Protein AF-A0A511DXD8-F1 (afdb_monomer)

Foldseek 3Di:
DDPVVVVVVVVVVVVVVVVVVVVVVVVVVVVVVVVVVVVVVVVVVVVVVVVCCVPVVCPPPDPVRVVVVCVVCVVVCVVVPPDPVDDDCVVVVVVVVVVPPPDPPDDD

Secondary structure (DSSP, 8-state):
--HHHHHHHHHHHHHHHHHHHHHHHHHHHHHHHHHHHHHHHHHHHHHHHHHHHHHH-GGG--HHHHHHHHHHHHHHHHHT---GGG--THHHHHHHHTTSSSSSSS--

pLDDT: mean 79.44, std 18.57, range [39.25, 95.69]

Sequence (108 aa):
MSKQYEKLIEQQARLKQKIEREDFKLRQSKYYENRQARKARSRRLIQKGALLEKYFQANNLSVEQTEELLKTFADYVNSHKPNKKLLPPVYQSLKADEITIDQSKSGF

Organism: Lentilactobacillus kefiri (NCBI:txid33962)

Solvent-accessible surface area (backbone atoms only — not comparable to full-atom values): 6562 Å² total; per-residue (Å²): 133,58,77,67,56,55,53,52,51,53,50,50,54,53,50,52,54,50,52,54,54,50,52,51,54,50,53,51,50,53,51,51,51,54,51,50,53,51,51,53,50,50,53,51,49,51,55,52,49,55,49,42,32,70,76,67,64,39,80,82,52,50,73,67,56,48,50,52,54,50,57,76,43,39,66,60,50,64,74,63,52,82,56,87,90,71,69,64,73,80,65,61,60,66,62,59,65,74,71,74,76,83,82,86,86,86,84,132

Mean predicted aligned error: 14.05 Å

Structure (mmCIF, N/CA/C/O backbone):
data_AF-A0A511DXD8-F1
#
_entry.id   AF-A0A511DXD8-F1
#
loop_
_atom_site.group_PDB
_atom_site.id
_atom_site.type_symbol
_atom_site.label_atom_id
_atom_site.label_alt_id
_atom_site.label_comp_id
_atom_site.label_asym_id
_atom_site.label_entity_id
_atom_site.label_seq_id
_atom_site.pdbx_PDB_ins_code
_atom_site.Cartn_x
_atom_site.Cartn_y
_atom_site.Cartn_z
_atom_site.occupancy
_atom_site.B_iso_or_equiv
_atom_site.auth_seq_id
_atom_site.auth_comp_id
_atom_site.auth_asym_id
_atom_site.auth_atom_id
_atom_site.pdbx_PDB_model_num
ATOM 1 N N . MET A 1 1 ? -25.210 5.444 51.518 1.00 57.84 1 MET A N 1
ATOM 2 C CA . MET A 1 1 ? -25.547 5.592 50.082 1.00 57.84 1 MET A CA 1
ATOM 3 C C . MET A 1 1 ? -26.699 4.647 49.761 1.00 57.84 1 MET A C 1
ATOM 5 O O . MET A 1 1 ? -26.809 3.630 50.433 1.00 57.84 1 MET A O 1
ATOM 9 N N . SER A 1 2 ? -27.619 4.985 48.847 1.00 79.75 2 SER A N 1
ATOM 10 C CA . SER A 1 2 ? -28.776 4.109 48.576 1.00 79.75 2 SER A CA 1
ATOM 11 C C . SER A 1 2 ? -28.343 2.863 47.786 1.00 79.75 2 SER A C 1
ATOM 13 O O . SER A 1 2 ? -27.517 2.961 46.879 1.00 79.75 2 SER A O 1
ATOM 15 N N . LYS A 1 3 ? -28.939 1.697 48.076 1.00 86.50 3 LYS A N 1
ATOM 16 C CA . LYS A 1 3 ? -28.682 0.425 47.360 1.00 86.50 3 LYS A CA 1
ATOM 17 C C . LYS A 1 3 ? -28.843 0.527 45.835 1.00 86.50 3 LYS A C 1
ATOM 19 O O . LYS A 1 3 ? -28.287 -0.280 45.097 1.00 86.50 3 LYS A O 1
ATOM 24 N N . GLN A 1 4 ? -29.644 1.476 45.351 1.00 85.31 4 GLN A N 1
ATOM 25 C CA . GLN A 1 4 ? -29.831 1.711 43.918 1.00 85.31 4 GLN A CA 1
ATOM 26 C C . GLN A 1 4 ? -28.619 2.413 43.297 1.00 85.31 4 GLN A C 1
ATOM 28 O O . GLN A 1 4 ? -28.226 2.082 42.181 1.00 85.31 4 GLN A O 1
ATOM 33 N N . TYR A 1 5 ? -27.998 3.333 44.036 1.00 86.25 5 TYR A N 1
ATOM 34 C CA . TYR A 1 5 ? -26.819 4.068 43.590 1.00 86.25 5 TYR A CA 1
ATOM 35 C C . TYR A 1 5 ? -25.587 3.160 43.472 1.00 86.25 5 TYR A C 1
ATOM 37 O O . TYR A 1 5 ? -24.860 3.226 42.486 1.00 86.25 5 TYR A O 1
ATOM 45 N N . GLU A 1 6 ? -25.398 2.241 44.422 1.00 88.44 6 GLU A N 1
ATOM 46 C CA . GLU A 1 6 ? -24.318 1.242 44.369 1.00 88.44 6 GLU A CA 1
ATOM 47 C C . GLU A 1 6 ? -24.443 0.329 43.138 1.00 88.44 6 GLU A C 1
ATOM 49 O O . GLU A 1 6 ? -23.471 0.133 42.408 1.00 88.44 6 GLU A O 1
ATOM 54 N N . LYS A 1 7 ? -25.661 -0.138 42.824 1.00 91.88 7 LYS A N 1
ATOM 55 C CA . LYS A 1 7 ? -25.922 -0.927 41.606 1.00 91.88 7 LYS A CA 1
ATOM 56 C C . LYS A 1 7 ? -25.598 -0.161 40.321 1.00 91.88 7 LYS A C 1
ATOM 58 O O . LYS A 1 7 ? -25.080 -0.755 39.377 1.00 91.88 7 LYS A O 1
ATOM 63 N N . LEU A 1 8 ? -25.899 1.136 40.275 1.00 91.12 8 LEU A N 1
ATOM 64 C CA . LEU A 1 8 ? -25.586 2.001 39.132 1.00 91.12 8 LEU A CA 1
ATOM 65 C C . LEU A 1 8 ? -24.073 2.158 38.931 1.00 91.12 8 LEU A C 1
ATOM 67 O O . LEU A 1 8 ? -23.598 2.0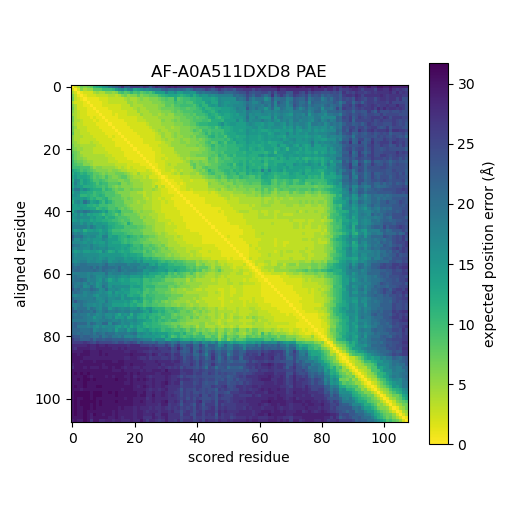63 37.798 1.00 91.12 8 LEU A O 1
ATOM 71 N N . ILE A 1 9 ? -23.311 2.325 40.016 1.00 91.25 9 ILE A N 1
ATOM 72 C CA . ILE A 1 9 ? -21.843 2.402 39.961 1.00 91.25 9 ILE A CA 1
ATOM 73 C C . ILE A 1 9 ? -21.249 1.085 39.452 1.00 91.25 9 ILE A C 1
ATOM 75 O O . ILE A 1 9 ? -20.398 1.092 38.560 1.00 91.25 9 ILE A O 1
ATOM 79 N N . GLU A 1 10 ? -21.719 -0.055 39.962 1.00 91.25 10 GLU A N 1
ATOM 80 C CA . GLU A 1 10 ? -21.257 -1.365 39.493 1.00 91.25 10 GLU A CA 1
ATOM 81 C C . GLU A 1 10 ? -21.571 -1.595 38.010 1.00 91.25 10 GLU A C 1
ATOM 83 O O . GLU A 1 10 ? -20.742 -2.135 37.271 1.00 91.25 10 GLU A O 1
ATOM 88 N N . GLN A 1 11 ? -22.750 -1.172 37.548 1.00 92.50 11 GLN A N 1
ATOM 89 C CA . GLN A 1 11 ? -23.115 -1.253 36.135 1.00 92.50 11 GLN A CA 1
ATOM 90 C C . GLN A 1 11 ? -22.215 -0.370 35.266 1.00 92.50 11 GLN A C 1
ATOM 92 O O . GLN A 1 11 ? -21.715 -0.852 34.247 1.00 92.50 11 GLN A O 1
ATOM 97 N N . GLN A 1 12 ? -21.938 0.872 35.679 1.00 91.19 12 GLN A N 1
ATOM 98 C CA . GLN A 1 12 ? -20.983 1.740 34.982 1.00 91.19 12 GLN A CA 1
ATOM 99 C C . GLN A 1 12 ? -19.589 1.109 34.903 1.00 91.19 12 GLN A C 1
ATOM 101 O O . GLN A 1 12 ? -18.991 1.087 33.826 1.00 91.19 12 GLN A O 1
ATOM 106 N N . ALA A 1 13 ? -19.085 0.546 36.004 1.00 92.81 13 A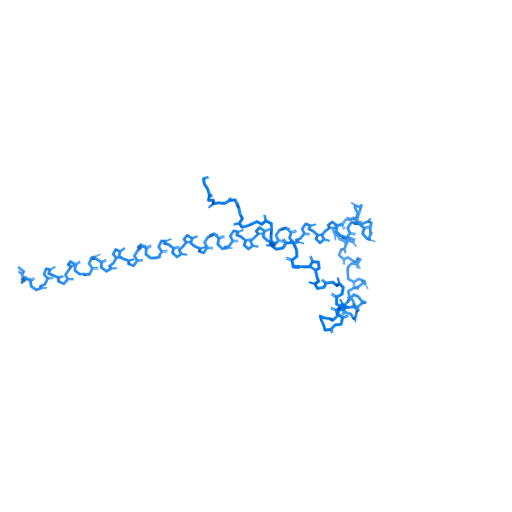LA A N 1
ATOM 107 C CA . ALA A 1 13 ? -17.772 -0.095 36.035 1.00 92.81 13 ALA A CA 1
ATOM 108 C C . ALA A 1 13 ? -17.697 -1.298 35.078 1.00 92.81 13 ALA A C 1
ATOM 110 O O . ALA A 1 13 ? -16.731 -1.443 34.324 1.00 92.81 13 ALA A O 1
ATOM 111 N N . ARG A 1 14 ? -18.744 -2.132 35.044 1.00 93.50 14 ARG A N 1
ATOM 112 C CA . ARG A 1 14 ? -18.836 -3.274 34.118 1.00 93.50 14 ARG A CA 1
ATOM 113 C C . ARG A 1 14 ? -18.901 -2.831 32.659 1.00 93.50 14 ARG A C 1
ATOM 115 O O . ARG A 1 14 ? -18.265 -3.455 31.811 1.00 93.50 14 ARG A O 1
ATOM 122 N N . LEU A 1 15 ? -19.661 -1.779 32.358 1.00 93.94 15 LEU A N 1
ATOM 123 C CA . LEU A 1 15 ? -19.757 -1.235 31.002 1.00 93.94 15 LEU A CA 1
ATOM 124 C C . LEU A 1 15 ? -18.418 -0.652 30.546 1.00 93.94 15 LEU A C 1
ATOM 126 O O . LEU A 1 15 ? -17.965 -0.971 29.449 1.00 93.94 15 LEU A O 1
ATOM 130 N N . LYS A 1 16 ? -17.734 0.103 31.411 1.00 94.19 16 LYS A N 1
ATOM 131 C CA . LYS A 1 16 ? -16.409 0.659 31.118 1.00 94.19 16 LYS A CA 1
ATOM 132 C C . LYS A 1 16 ? -15.379 -0.437 30.821 1.00 94.19 16 LYS A C 1
ATOM 134 O O . LYS A 1 16 ? -14.683 -0.358 29.815 1.00 94.19 16 LYS A O 1
ATOM 139 N N . GLN A 1 17 ? -15.359 -1.510 31.618 1.00 93.38 17 GLN A N 1
ATOM 140 C CA . GLN A 1 17 ? -14.488 -2.662 31.351 1.00 93.38 17 GLN A CA 1
ATOM 141 C C . GLN A 1 17 ? -14.805 -3.364 30.024 1.00 93.38 17 GLN A C 1
ATOM 143 O O . GLN A 1 17 ? -13.894 -3.863 29.363 1.00 93.38 17 GLN A O 1
ATOM 148 N N . LYS A 1 18 ? -16.081 -3.446 29.622 1.00 94.12 18 LYS A N 1
ATOM 149 C CA . LYS A 1 18 ? -16.450 -4.023 28.319 1.00 94.12 18 LYS A CA 1
ATOM 150 C C . LYS A 1 18 ? -15.941 -3.164 27.164 1.00 94.12 18 LYS A C 1
ATOM 152 O O . LYS A 1 18 ? -15.338 -3.719 26.251 1.00 94.12 18 LYS A O 1
ATOM 157 N N . ILE A 1 19 ? -16.114 -1.845 27.251 1.00 92.94 19 ILE A N 1
ATOM 158 C CA . ILE A 1 19 ? -15.624 -0.895 26.244 1.00 92.94 19 ILE A CA 1
ATOM 159 C C . ILE A 1 19 ? -14.102 -1.009 26.100 1.00 92.94 19 ILE A C 1
ATOM 161 O O . ILE A 1 19 ? -13.611 -1.202 24.995 1.00 92.94 19 ILE A O 1
ATOM 165 N N . GLU A 1 20 ? -13.352 -1.007 27.207 1.00 93.38 20 GLU A N 1
ATOM 166 C CA . GLU A 1 20 ? -11.887 -1.139 27.168 1.00 93.38 20 GLU A CA 1
ATOM 167 C C . GLU A 1 20 ? -11.427 -2.458 26.519 1.00 93.38 20 GLU A C 1
ATOM 169 O O . GLU A 1 20 ? -10.463 -2.478 25.748 1.00 93.38 20 GLU A O 1
ATOM 174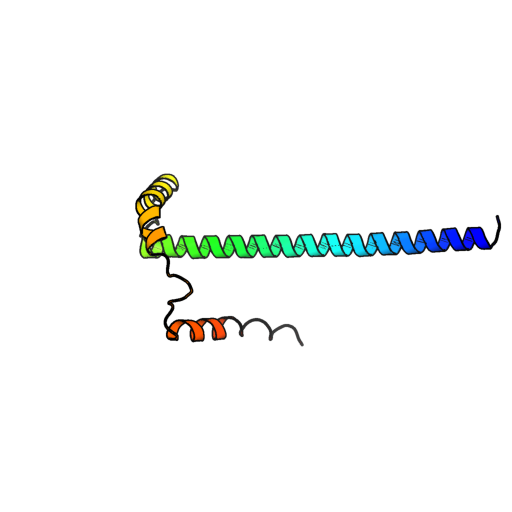 N N . ARG A 1 21 ? -12.131 -3.569 26.779 1.00 91.06 21 ARG A N 1
ATOM 175 C CA . ARG A 1 21 ? -11.838 -4.869 26.149 1.00 91.06 21 ARG A CA 1
ATOM 176 C C . ARG A 1 21 ? -12.114 -4.859 24.648 1.00 91.06 21 ARG A C 1
ATOM 178 O O . ARG A 1 21 ? -11.336 -5.442 23.890 1.00 91.06 21 ARG A O 1
ATOM 185 N N . GLU A 1 22 ? -13.215 -4.253 24.218 1.00 90.44 22 GLU A N 1
ATOM 186 C CA . GLU A 1 22 ? -13.556 -4.147 22.797 1.00 90.44 22 GLU A CA 1
ATOM 187 C C . GLU A 1 22 ? -12.603 -3.208 22.058 1.00 90.44 22 GLU A C 1
ATOM 189 O O . GLU A 1 22 ? -12.080 -3.587 21.009 1.00 90.44 22 GLU A O 1
ATOM 194 N N . ASP A 1 23 ? -12.262 -2.062 22.645 1.00 90.12 23 ASP A N 1
ATOM 195 C CA . ASP A 1 23 ? -11.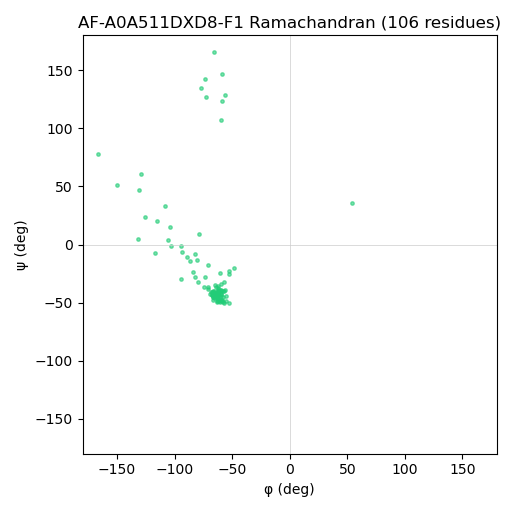270 -1.134 22.100 1.00 90.12 23 ASP A CA 1
ATOM 196 C C . ASP A 1 23 ? -9.896 -1.789 21.953 1.00 90.12 23 ASP A C 1
ATOM 198 O O . ASP A 1 23 ? -9.206 -1.592 20.948 1.00 90.12 23 ASP A O 1
ATOM 202 N N . PHE A 1 24 ? -9.488 -2.606 22.923 1.00 88.75 24 PHE A N 1
ATOM 203 C CA . PHE A 1 24 ? -8.236 -3.349 22.837 1.00 88.75 24 PHE A CA 1
ATOM 204 C C . PHE A 1 24 ? -8.241 -4.347 21.669 1.00 88.75 24 PHE A C 1
ATOM 206 O O . PHE A 1 24 ? -7.297 -4.372 20.872 1.00 88.75 24 PHE A O 1
ATOM 213 N N . LYS A 1 25 ? -9.323 -5.119 21.502 1.00 87.81 25 LYS A N 1
ATOM 214 C CA . LYS A 1 25 ? -9.496 -6.031 20.355 1.00 87.81 25 LYS A CA 1
ATOM 215 C C . LYS A 1 25 ? -9.529 -5.275 19.024 1.00 87.81 25 LYS A C 1
ATOM 217 O O . LYS A 1 25 ? -8.941 -5.724 18.037 1.00 87.81 25 LYS A O 1
ATOM 222 N N . LEU A 1 26 ? -10.167 -4.108 18.991 1.00 85.69 26 LEU A N 1
ATOM 223 C CA . LE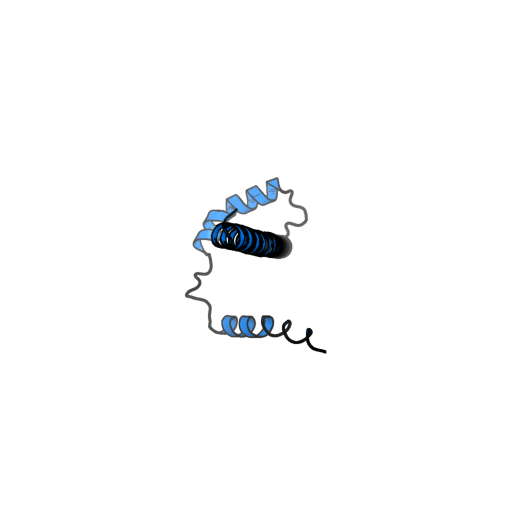U A 1 26 ? -10.231 -3.256 17.806 1.00 85.69 26 LEU A CA 1
ATOM 224 C C . LEU A 1 26 ? -8.851 -2.690 17.434 1.00 85.69 26 LEU A C 1
ATOM 226 O O . LEU A 1 26 ? -8.479 -2.642 16.262 1.00 85.69 26 LEU A O 1
ATOM 230 N N . ARG A 1 27 ? -8.045 -2.292 18.423 1.00 85.62 27 ARG A N 1
ATOM 231 C CA . ARG A 1 27 ? -6.660 -1.849 18.194 1.00 85.62 27 ARG A CA 1
ATOM 232 C C . ARG A 1 27 ? -5.788 -2.984 17.667 1.00 85.62 27 ARG A C 1
ATOM 234 O O . ARG A 1 27 ? -5.016 -2.770 16.732 1.00 85.62 27 ARG A O 1
ATOM 241 N N . GLN A 1 28 ? -5.929 -4.185 18.227 1.00 82.69 28 GLN A N 1
ATOM 242 C CA . GLN A 1 28 ? -5.204 -5.361 17.747 1.00 82.69 28 GLN A CA 1
ATOM 243 C C . GLN A 1 28 ? -5.587 -5.725 16.309 1.00 82.69 28 GLN A C 1
ATOM 245 O O . GLN A 1 28 ? -4.699 -5.882 15.474 1.00 82.69 28 GLN A O 1
ATOM 250 N N . SER A 1 29 ? -6.881 -5.806 15.991 1.00 81.56 29 SER A N 1
ATOM 251 C CA . SER A 1 29 ? -7.343 -6.121 14.627 1.00 81.56 29 SER A CA 1
ATOM 252 C C . SER A 1 29 ? -6.815 -5.119 13.601 1.00 81.56 29 SER A C 1
ATOM 254 O O . SER A 1 29 ? -6.149 -5.529 12.649 1.00 81.56 29 SER A O 1
ATOM 256 N N . LYS A 1 30 ? -6.955 -3.810 13.854 1.00 85.31 30 LYS A N 1
ATOM 257 C CA . LYS A 1 30 ? -6.383 -2.762 12.987 1.00 85.31 30 LYS A CA 1
ATOM 258 C C . LYS A 1 30 ? -4.873 -2.907 12.807 1.00 85.31 30 LYS A C 1
ATOM 260 O O . LYS A 1 30 ? -4.349 -2.666 11.720 1.00 85.31 30 LYS A O 1
ATOM 265 N N . TYR A 1 31 ? -4.139 -3.279 13.854 1.00 84.62 31 TYR A N 1
ATOM 266 C CA . TYR A 1 31 ? -2.697 -3.507 13.749 1.00 84.62 31 TYR A CA 1
ATOM 267 C C . TYR A 1 31 ? -2.371 -4.670 12.799 1.00 84.62 31 TYR A C 1
ATOM 269 O O . TYR A 1 31 ? -1.504 -4.528 11.926 1.00 84.62 31 TYR A O 1
ATOM 277 N N . TYR A 1 32 ? -3.079 -5.796 12.928 1.00 81.12 32 TYR A N 1
ATOM 278 C CA . TYR A 1 32 ? -2.879 -6.969 12.076 1.00 81.12 32 TYR A CA 1
ATOM 279 C C . TYR A 1 32 ? -3.298 -6.719 10.626 1.00 81.12 32 TYR A C 1
ATOM 281 O O . TYR A 1 32 ? -2.528 -7.046 9.721 1.00 81.12 32 TYR A O 1
ATOM 289 N N . GLU A 1 33 ? -4.438 -6.071 10.395 1.00 85.56 33 GLU A N 1
ATOM 290 C CA . GLU A 1 33 ? -4.896 -5.683 9.055 1.00 85.56 33 GLU A CA 1
ATOM 291 C C . GLU A 1 33 ? -3.876 -4.779 8.359 1.00 85.56 33 GLU A C 1
ATOM 293 O O . GLU A 1 33 ? -3.446 -5.048 7.236 1.00 85.56 33 GLU A O 1
ATOM 298 N N . ASN A 1 34 ? -3.384 -3.754 9.059 1.00 88.81 34 ASN A N 1
ATOM 299 C CA . ASN A 1 34 ? -2.365 -2.859 8.519 1.00 88.81 34 ASN A CA 1
ATOM 300 C C . ASN A 1 34 ? -1.053 -3.592 8.211 1.00 88.81 34 ASN A C 1
ATOM 302 O O . ASN A 1 34 ? -0.387 -3.303 7.212 1.00 88.81 34 ASN A O 1
ATOM 306 N N . ARG A 1 35 ? -0.662 -4.563 9.044 1.00 89.44 35 ARG A N 1
ATOM 307 C CA . ARG A 1 35 ? 0.518 -5.401 8.789 1.00 89.44 35 ARG A CA 1
ATOM 308 C C . ARG A 1 35 ? 0.328 -6.260 7.541 1.00 89.44 35 ARG A C 1
ATOM 310 O O . ARG A 1 35 ? 1.247 -6.334 6.721 1.00 89.44 35 ARG A O 1
ATOM 317 N N . GLN A 1 36 ? -0.842 -6.870 7.376 1.00 89.69 36 GLN A N 1
ATOM 318 C CA . GLN A 1 36 ? -1.168 -7.653 6.186 1.00 89.69 36 GLN A CA 1
ATOM 319 C C . GLN A 1 36 ? -1.177 -6.776 4.930 1.00 89.69 36 GLN A C 1
ATOM 321 O O . GLN A 1 36 ? -0.528 -7.131 3.946 1.00 89.69 36 GLN A O 1
ATOM 326 N N . ALA A 1 37 ? -1.792 -5.592 4.985 1.00 91.75 37 ALA A N 1
ATOM 327 C CA . ALA A 1 37 ? -1.813 -4.640 3.876 1.00 91.75 37 ALA A CA 1
ATOM 328 C C . ALA A 1 37 ? -0.396 -4.206 3.458 1.00 91.75 37 ALA A C 1
ATOM 330 O O . ALA A 1 37 ? -0.073 -4.180 2.267 1.00 91.75 37 ALA A O 1
ATOM 331 N N . ARG A 1 38 ? 0.495 -3.937 4.426 1.00 91.69 38 ARG A N 1
ATOM 332 C CA . ARG A 1 38 ? 1.912 -3.631 4.151 1.00 91.69 38 ARG A CA 1
ATOM 333 C C . ARG A 1 38 ? 2.642 -4.810 3.507 1.00 91.69 38 ARG A C 1
ATOM 335 O O . ARG A 1 38 ? 3.351 -4.611 2.520 1.00 91.69 38 ARG A O 1
ATOM 342 N N . LYS A 1 39 ? 2.445 -6.030 4.018 1.00 93.00 39 LYS A N 1
ATOM 343 C CA . LYS A 1 39 ? 3.046 -7.252 3.455 1.00 93.00 39 LYS A CA 1
ATOM 344 C C . LYS A 1 39 ? 2.569 -7.490 2.020 1.00 93.00 39 LYS A C 1
ATOM 346 O O . LYS A 1 39 ? 3.390 -7.742 1.141 1.00 93.00 39 LYS A O 1
ATOM 351 N N . ALA A 1 40 ? 1.270 -7.343 1.769 1.00 93.00 40 ALA A N 1
ATOM 352 C CA . ALA A 1 40 ? 0.678 -7.473 0.441 1.00 93.00 40 ALA A CA 1
ATOM 353 C C . ALA A 1 40 ? 1.213 -6.407 -0.528 1.00 93.00 40 ALA A C 1
ATOM 355 O O . ALA A 1 40 ? 1.595 -6.729 -1.655 1.00 93.00 40 ALA A O 1
ATOM 356 N N . ARG A 1 41 ? 1.317 -5.146 -0.081 1.00 93.62 41 ARG A N 1
ATOM 357 C CA . ARG A 1 41 ? 1.906 -4.060 -0.878 1.00 93.62 41 ARG A CA 1
ATOM 358 C C . ARG A 1 41 ? 3.361 -4.355 -1.235 1.00 93.62 41 ARG A C 1
ATOM 360 O O . ARG A 1 41 ? 3.709 -4.225 -2.404 1.00 93.62 41 ARG A O 1
ATOM 367 N N . SER A 1 42 ? 4.175 -4.767 -0.263 1.00 94.56 42 SER A N 1
ATOM 368 C CA . SER A 1 42 ? 5.586 -5.106 -0.484 1.00 94.56 42 SER A CA 1
ATOM 369 C C . SER A 1 42 ? 5.736 -6.262 -1.476 1.00 94.56 42 SER A C 1
ATOM 371 O O . SER A 1 42 ? 6.403 -6.108 -2.496 1.00 94.56 42 SER A O 1
ATOM 373 N N . ARG A 1 43 ? 5.004 -7.369 -1.275 1.00 95.69 43 ARG A N 1
ATOM 374 C CA . ARG A 1 43 ? 5.007 -8.511 -2.206 1.00 95.69 43 ARG A CA 1
ATOM 375 C C . ARG A 1 43 ? 4.644 -8.087 -3.629 1.00 95.69 43 ARG A C 1
ATOM 377 O O . ARG A 1 43 ? 5.320 -8.481 -4.573 1.00 95.69 43 ARG A O 1
ATOM 384 N N . ARG A 1 44 ? 3.611 -7.252 -3.785 1.00 95.12 44 ARG A N 1
ATOM 385 C CA . ARG A 1 44 ? 3.195 -6.731 -5.094 1.00 95.12 44 ARG A CA 1
ATOM 386 C C . ARG A 1 44 ? 4.284 -5.879 -5.750 1.00 95.12 44 ARG A C 1
ATOM 388 O O . ARG A 1 44 ? 4.444 -5.957 -6.963 1.00 95.12 44 ARG A O 1
ATOM 395 N N . LEU A 1 45 ? 4.988 -5.049 -4.980 1.00 93.94 45 LEU A N 1
ATOM 396 C CA . LEU A 1 45 ? 6.076 -4.216 -5.499 1.00 93.94 45 LEU A CA 1
ATOM 397 C C . LEU A 1 45 ? 7.265 -5.072 -5.944 1.00 93.94 45 LEU A C 1
ATOM 399 O O . LEU A 1 45 ? 7.744 -4.868 -7.050 1.00 93.94 45 LEU A O 1
ATOM 403 N N . ILE A 1 46 ? 7.652 -6.078 -5.155 1.00 92.31 46 ILE A N 1
ATOM 404 C CA . ILE A 1 46 ? 8.726 -7.020 -5.510 1.00 92.31 46 ILE A CA 1
ATOM 405 C C . ILE A 1 46 ? 8.378 -7.776 -6.794 1.00 92.31 46 ILE A C 1
ATOM 407 O O . ILE A 1 46 ? 9.171 -7.807 -7.727 1.00 92.31 46 ILE A O 1
ATOM 411 N N . GLN A 1 47 ? 7.165 -8.332 -6.884 1.00 93.62 47 GLN A N 1
ATOM 412 C CA . GLN A 1 47 ? 6.720 -9.039 -8.089 1.00 93.62 47 GLN A CA 1
ATOM 413 C C . GLN A 1 47 ? 6.728 -8.131 -9.323 1.00 93.62 47 GLN A C 1
ATOM 415 O O . GLN A 1 47 ? 7.157 -8.550 -10.391 1.00 93.62 47 GLN A O 1
ATOM 420 N N . LYS A 1 48 ? 6.261 -6.884 -9.190 1.00 92.25 48 LYS A N 1
ATOM 421 C CA . LYS A 1 48 ? 6.283 -5.917 -10.296 1.00 92.25 48 LYS A CA 1
ATOM 422 C C . LYS A 1 48 ? 7.707 -5.517 -10.689 1.00 92.25 48 LYS A C 1
ATOM 424 O O . LYS A 1 48 ? 7.968 -5.438 -11.883 1.00 92.25 48 LYS A O 1
ATOM 429 N N . GLY A 1 49 ? 8.598 -5.311 -9.720 1.00 91.69 49 GLY A N 1
ATOM 430 C CA . GLY A 1 49 ? 10.016 -5.032 -9.958 1.00 91.69 49 GLY A CA 1
ATOM 431 C C . GLY A 1 49 ? 10.702 -6.169 -10.716 1.00 91.69 49 GLY A C 1
ATOM 432 O O . GLY A 1 49 ? 11.284 -5.929 -11.764 1.00 91.69 49 GLY A O 1
ATOM 433 N N . ALA A 1 50 ? 10.500 -7.419 -10.290 1.00 92.19 50 ALA A N 1
ATOM 434 C CA . ALA A 1 50 ? 11.057 -8.590 -10.974 1.00 92.19 50 ALA A CA 1
ATOM 435 C C . ALA A 1 50 ? 10.580 -8.726 -12.436 1.00 92.19 50 ALA A C 1
ATOM 437 O O . ALA A 1 50 ? 11.322 -9.176 -13.306 1.00 92.19 50 ALA A O 1
ATOM 438 N N . LEU A 1 51 ? 9.335 -8.335 -12.736 1.00 92.00 51 LEU A N 1
ATOM 439 C CA . LEU A 1 51 ? 8.839 -8.311 -14.118 1.00 92.00 51 LEU A CA 1
ATOM 440 C C . LEU A 1 51 ? 9.489 -7.188 -14.935 1.00 92.00 51 LEU A C 1
ATOM 442 O O . LEU A 1 51 ? 9.759 -7.386 -16.117 1.00 92.00 51 LEU A O 1
ATOM 446 N N . LEU A 1 52 ? 9.744 -6.031 -14.320 1.00 90.81 52 LEU A N 1
ATOM 447 C CA . LEU A 1 52 ? 10.451 -4.926 -14.963 1.00 90.81 52 LEU A CA 1
ATOM 448 C C . LEU A 1 52 ? 11.877 -5.346 -15.338 1.00 90.81 52 LEU A C 1
ATOM 450 O O . LEU A 1 52 ? 12.276 -5.207 -16.489 1.00 90.81 52 LEU A O 1
ATOM 454 N N . GLU A 1 53 ? 12.592 -5.956 -14.397 1.00 88.75 53 GLU A N 1
ATOM 455 C CA . GLU A 1 53 ? 13.916 -6.547 -14.602 1.00 88.75 53 GLU A CA 1
ATOM 456 C C . GLU A 1 53 ? 13.918 -7.576 -15.741 1.00 88.75 53 GLU A C 1
ATOM 458 O O . GLU A 1 53 ? 14.726 -7.485 -16.663 1.00 88.75 53 GLU A O 1
ATOM 463 N N . LYS A 1 54 ? 12.956 -8.507 -15.744 1.00 93.38 54 LYS A N 1
ATOM 464 C CA . LYS A 1 54 ? 12.868 -9.567 -16.759 1.00 93.38 54 LYS A CA 1
ATOM 465 C C . LYS A 1 54 ? 12.575 -9.048 -18.171 1.00 93.38 54 LYS A C 1
ATOM 467 O O . LYS A 1 54 ? 13.182 -9.530 -19.123 1.00 93.38 54 LYS A O 1
ATOM 472 N N . TYR A 1 55 ? 11.607 -8.143 -18.326 1.00 90.94 55 TYR A N 1
ATOM 473 C CA . TYR A 1 55 ? 11.121 -7.740 -19.653 1.00 90.94 55 TYR A CA 1
ATOM 474 C C . TYR A 1 55 ? 11.809 -6.494 -20.208 1.00 90.94 55 TYR A C 1
ATOM 476 O O . TYR A 1 55 ? 11.944 -6.382 -21.422 1.00 90.94 55 TYR A O 1
ATOM 484 N N . PHE A 1 56 ? 12.255 -5.584 -19.342 1.00 87.62 56 PHE A N 1
ATOM 485 C CA . PHE A 1 56 ? 12.939 -4.350 -19.739 1.00 87.62 56 PHE A CA 1
ATOM 486 C C . PHE A 1 56 ? 14.447 -4.399 -19.478 1.00 87.62 56 PHE A C 1
ATOM 488 O O . PHE A 1 56 ? 15.124 -3.403 -19.703 1.00 87.62 56 PHE A O 1
ATOM 495 N N . GLN A 1 57 ? 14.976 -5.537 -19.005 1.00 89.00 57 GLN A N 1
ATOM 496 C CA . GLN A 1 57 ? 16.402 -5.725 -18.700 1.00 89.00 57 GLN A CA 1
ATOM 497 C C . GLN A 1 57 ? 16.938 -4.644 -17.746 1.00 89.00 57 GLN A C 1
ATOM 499 O O . GLN A 1 57 ? 18.080 -4.200 -17.842 1.00 89.00 57 GLN A O 1
ATOM 504 N N . ALA A 1 58 ? 16.091 -4.220 -16.803 1.00 87.69 58 ALA A N 1
ATOM 505 C CA . ALA A 1 58 ? 16.320 -3.051 -15.961 1.00 87.69 58 ALA A CA 1
ATOM 506 C C . ALA A 1 58 ? 17.289 -3.272 -14.783 1.00 87.69 58 ALA A C 1
ATOM 508 O O . ALA A 1 58 ? 17.436 -2.387 -13.950 1.00 87.69 58 ALA A O 1
ATOM 509 N N . ASN A 1 59 ? 17.976 -4.418 -14.714 1.00 86.44 59 ASN A N 1
ATOM 510 C CA . ASN A 1 59 ? 18.845 -4.796 -13.586 1.00 86.44 59 ASN A CA 1
ATOM 511 C C . ASN A 1 59 ? 19.954 -3.772 -13.307 1.00 86.44 59 ASN A C 1
ATOM 513 O O . ASN A 1 59 ? 20.370 -3.602 -12.166 1.00 86.44 59 ASN A O 1
ATOM 517 N N . ASN A 1 60 ? 20.435 -3.114 -14.363 1.00 88.81 60 ASN A N 1
ATOM 518 C CA . ASN A 1 60 ? 21.536 -2.158 -14.294 1.00 88.81 60 ASN A CA 1
ATOM 519 C C . ASN A 1 60 ? 21.054 -0.701 -14.365 1.00 88.81 60 ASN A C 1
ATOM 521 O O . ASN A 1 60 ? 21.884 0.206 -14.340 1.00 88.81 60 ASN A O 1
ATOM 525 N N . LEU A 1 61 ? 19.741 -0.467 -14.497 1.00 88.88 61 LEU A N 1
ATOM 526 C CA . LEU A 1 61 ? 19.198 0.885 -14.548 1.00 88.88 61 LEU A CA 1
ATOM 527 C C . LEU A 1 61 ? 19.156 1.468 -13.137 1.00 88.88 61 LEU A C 1
ATOM 529 O O . LEU A 1 61 ? 18.691 0.830 -12.189 1.00 88.88 61 LEU A O 1
ATOM 533 N N . SER A 1 62 ? 19.597 2.717 -13.005 1.00 90.69 62 SER A N 1
ATOM 534 C CA . SER A 1 62 ? 19.370 3.463 -11.772 1.00 90.69 62 SER A CA 1
ATOM 535 C C . SER A 1 62 ? 17.872 3.731 -11.577 1.00 90.69 62 SER A C 1
ATOM 537 O O . SER A 1 62 ? 17.055 3.608 -12.498 1.00 90.69 62 SER A O 1
ATOM 539 N N . VAL A 1 63 ? 17.492 4.128 -10.363 1.00 88.19 63 VAL A N 1
ATOM 540 C CA . VAL A 1 63 ? 16.103 4.504 -10.058 1.00 88.19 63 VAL A CA 1
ATOM 541 C C . VAL A 1 63 ? 15.636 5.655 -10.959 1.00 88.19 63 VAL A C 1
ATOM 543 O O . VAL A 1 63 ? 14.523 5.611 -11.472 1.00 88.19 63 VAL A O 1
ATOM 546 N N . GLU A 1 64 ? 16.505 6.634 -11.211 1.00 92.69 64 GLU A N 1
ATOM 547 C CA . GLU A 1 64 ? 16.218 7.797 -12.060 1.00 92.69 64 GLU A CA 1
ATOM 548 C C . GLU A 1 64 ? 16.020 7.395 -13.528 1.00 92.69 64 GLU A C 1
ATOM 550 O O . GLU A 1 64 ? 15.0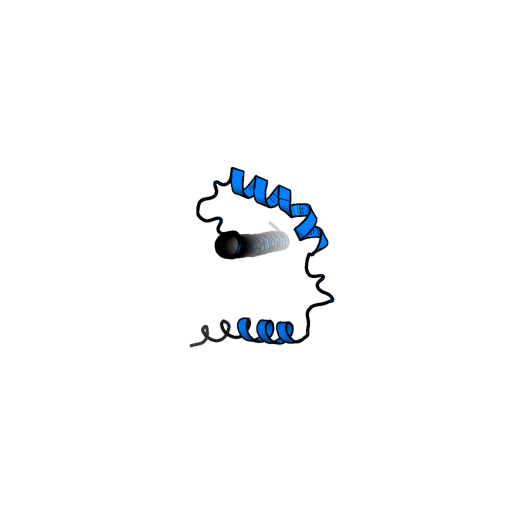30 7.780 -14.148 1.00 92.69 64 GLU A O 1
ATOM 555 N N . GLN A 1 65 ? 16.898 6.539 -14.061 1.00 90.88 65 GLN A N 1
ATOM 556 C CA . GLN A 1 65 ? 16.776 6.013 -15.427 1.00 90.88 65 GLN A CA 1
ATOM 557 C C . GLN A 1 65 ? 15.518 5.157 -15.595 1.00 90.88 65 GLN A C 1
ATOM 559 O O . GLN A 1 65 ? 14.857 5.193 -16.631 1.00 90.88 65 GLN A O 1
ATOM 564 N N . THR A 1 66 ? 15.163 4.393 -14.561 1.00 89.56 66 THR A N 1
ATOM 565 C CA . THR A 1 66 ? 13.930 3.603 -14.544 1.00 89.56 66 THR A CA 1
ATOM 566 C C . THR A 1 66 ? 12.697 4.506 -14.545 1.00 89.56 66 THR A C 1
ATOM 568 O O . THR A 1 66 ? 11.716 4.210 -15.225 1.00 89.56 66 THR A O 1
ATOM 571 N N . GLU A 1 67 ? 12.723 5.614 -13.803 1.00 92.06 67 GLU A N 1
ATOM 572 C CA . GLU A 1 67 ? 11.638 6.595 -13.808 1.00 92.06 67 GLU A CA 1
ATOM 573 C C . GLU A 1 67 ? 11.478 7.253 -15.182 1.00 92.06 67 GLU A C 1
ATOM 575 O O . GLU A 1 67 ? 10.353 7.363 -15.672 1.00 92.06 67 GLU A O 1
ATOM 580 N N . GLU A 1 68 ? 12.581 7.649 -15.818 1.00 92.88 68 GLU A N 1
ATOM 581 C CA . GLU A 1 68 ? 12.564 8.218 -17.167 1.00 92.88 68 GLU A CA 1
ATOM 582 C C . GLU A 1 68 ? 12.001 7.219 -18.185 1.00 92.88 68 GLU A C 1
ATOM 584 O O . GLU A 1 68 ? 11.046 7.544 -18.889 1.00 92.88 68 GLU A O 1
ATOM 589 N N . LEU A 1 69 ? 12.479 5.969 -18.164 1.00 90.19 69 LEU A N 1
ATOM 590 C CA . LEU A 1 69 ? 11.946 4.878 -18.982 1.00 90.19 69 LEU A CA 1
ATOM 591 C C . LEU A 1 69 ? 10.428 4.727 -18.798 1.00 90.19 69 LEU A C 1
ATOM 593 O O . LEU A 1 69 ? 9.666 4.683 -19.768 1.00 90.19 69 LEU A O 1
ATOM 597 N N . LEU A 1 70 ? 9.966 4.662 -17.547 1.00 90.88 70 LEU A N 1
ATOM 598 C CA . LEU A 1 70 ? 8.546 4.510 -17.244 1.00 90.88 70 LEU A CA 1
ATOM 599 C C . LEU A 1 70 ? 7.723 5.719 -17.699 1.00 90.88 70 LEU A C 1
ATOM 601 O O . LEU A 1 70 ? 6.590 5.520 -18.133 1.00 90.88 70 LEU A O 1
ATOM 605 N N . LYS A 1 71 ? 8.268 6.941 -17.633 1.00 92.94 71 LYS A N 1
ATOM 606 C CA . LYS A 1 71 ? 7.617 8.154 -18.154 1.00 92.94 71 LYS A CA 1
ATOM 607 C C . LYS A 1 71 ? 7.500 8.115 -19.672 1.00 92.94 71 LYS A C 1
ATOM 609 O O . LYS A 1 71 ? 6.403 8.329 -20.180 1.00 92.94 71 LYS A O 1
ATOM 614 N N . THR A 1 72 ? 8.575 7.773 -20.384 1.00 92.25 72 THR A N 1
ATOM 615 C CA . THR A 1 72 ? 8.581 7.679 -21.853 1.00 92.25 72 THR A CA 1
ATOM 616 C C . THR A 1 72 ? 7.522 6.705 -22.364 1.00 92.25 72 THR A C 1
ATOM 618 O O . THR A 1 72 ? 6.838 6.983 -23.346 1.00 92.25 72 THR A O 1
ATOM 621 N N . PHE A 1 73 ? 7.339 5.576 -21.676 1.00 88.75 73 PHE A N 1
ATOM 622 C CA . PHE A 1 73 ? 6.365 4.556 -22.069 1.00 88.75 73 PHE A CA 1
ATOM 623 C C . PHE A 1 73 ? 5.002 4.686 -21.380 1.00 88.75 73 PHE A C 1
ATOM 625 O O . PHE A 1 73 ? 4.109 3.890 -21.678 1.00 88.75 73 PHE A O 1
ATOM 632 N N . ALA A 1 74 ? 4.803 5.660 -20.486 1.00 91.12 74 ALA A N 1
ATOM 633 C CA . ALA A 1 74 ? 3.586 5.767 -19.684 1.00 91.12 74 ALA A CA 1
ATOM 634 C C . ALA A 1 74 ? 2.338 5.849 -20.566 1.00 91.12 74 ALA A C 1
ATOM 636 O O . ALA A 1 74 ? 1.404 5.069 -20.377 1.00 91.12 74 ALA A O 1
ATOM 637 N N . ASP A 1 75 ? 2.338 6.738 -21.557 1.00 89.69 75 ASP A N 1
ATOM 638 C CA . ASP A 1 75 ? 1.182 6.971 -22.427 1.00 89.69 75 ASP A CA 1
ATOM 639 C C . ASP A 1 75 ? 0.878 5.761 -23.317 1.00 89.69 75 ASP A C 1
ATOM 641 O O . ASP A 1 75 ? -0.279 5.341 -23.447 1.00 89.69 75 ASP A O 1
ATOM 645 N N . TYR A 1 76 ? 1.920 5.124 -23.856 1.00 90.94 76 TYR A N 1
ATOM 646 C CA . TYR A 1 76 ? 1.788 3.894 -24.635 1.00 90.94 76 TYR A CA 1
ATOM 647 C C . TYR A 1 76 ? 1.224 2.748 -23.787 1.00 90.94 76 TYR A C 1
ATOM 649 O O . TYR A 1 76 ? 0.236 2.113 -24.159 1.00 90.94 76 TYR A O 1
ATOM 657 N N . VAL A 1 77 ? 1.792 2.511 -22.603 1.00 88.12 77 VAL A N 1
ATOM 658 C CA . VAL A 1 77 ? 1.312 1.464 -21.696 1.00 88.12 77 VAL A CA 1
ATOM 659 C C . VAL A 1 77 ? -0.113 1.764 -21.249 1.00 88.12 77 VAL A C 1
ATOM 661 O O . VAL A 1 77 ? -0.933 0.854 -21.238 1.00 88.12 77 VAL A O 1
ATOM 664 N N . ASN A 1 78 ? -0.434 3.017 -20.909 1.00 87.94 78 ASN A N 1
ATOM 665 C CA . ASN A 1 78 ? -1.760 3.434 -20.453 1.00 87.94 78 ASN A CA 1
ATOM 666 C C . ASN A 1 78 ? -2.848 3.225 -21.514 1.00 87.94 78 ASN A C 1
ATOM 668 O O . ASN A 1 78 ? -3.936 2.774 -21.154 1.00 87.94 78 ASN A O 1
ATOM 672 N N . SER A 1 79 ? -2.550 3.501 -22.786 1.00 88.75 79 SER A N 1
ATOM 673 C CA . SER A 1 79 ? -3.470 3.293 -23.916 1.00 88.75 79 SER A CA 1
ATOM 674 C C . SER A 1 79 ? -3.648 1.817 -24.293 1.00 88.75 79 SER A C 1
ATOM 676 O O . SER A 1 79 ? -4.725 1.431 -24.740 1.00 88.75 79 SER A O 1
ATOM 678 N N . HIS A 1 80 ? -2.642 0.977 -24.034 1.00 84.50 80 HIS A N 1
ATOM 679 C CA . HIS A 1 80 ? -2.660 -0.462 -24.330 1.00 84.50 80 HIS A CA 1
ATOM 680 C C . HIS A 1 80 ? -2.884 -1.331 -23.086 1.00 84.50 80 HIS A C 1
ATOM 682 O O . HIS A 1 80 ? -2.658 -2.545 -23.115 1.00 84.50 80 HIS A O 1
ATOM 688 N N . LYS A 1 81 ? -3.335 -0.739 -21.968 1.00 82.88 81 LYS A N 1
ATOM 689 C CA . LYS A 1 81 ? -3.685 -1.510 -20.771 1.00 82.88 81 LYS A CA 1
ATOM 690 C C . LYS A 1 81 ? -4.737 -2.548 -21.158 1.00 82.88 81 LYS A C 1
ATOM 692 O O . LYS A 1 81 ? -5.765 -2.167 -21.720 1.00 82.88 81 LYS A O 1
ATOM 697 N N . PRO A 1 82 ? -4.539 -3.836 -20.824 1.00 78.81 82 PRO A N 1
ATOM 698 C CA . PRO A 1 82 ? -5.549 -4.842 -21.088 1.00 78.81 82 PRO A CA 1
ATOM 699 C C . PRO A 1 82 ? -6.820 -4.448 -20.334 1.00 78.81 82 PRO A C 1
ATOM 701 O O . PRO A 1 82 ? -6.886 -4.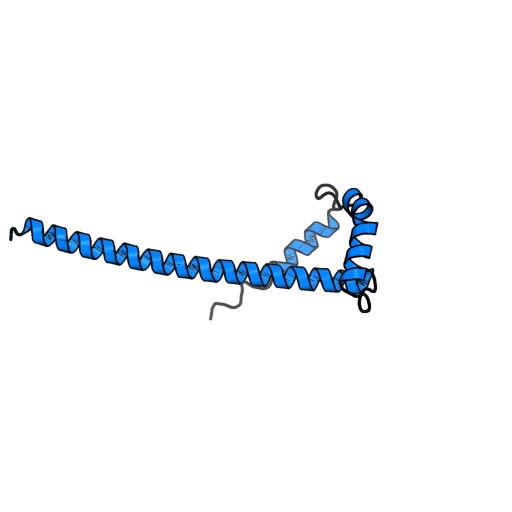506 -19.102 1.00 78.81 82 PRO A O 1
ATOM 704 N N . ASN A 1 83 ? -7.827 -3.994 -21.081 1.00 68.06 83 ASN A N 1
ATOM 705 C CA . ASN A 1 83 ? -9.143 -3.725 -20.536 1.00 68.06 83 ASN A CA 1
ATOM 706 C C . ASN A 1 83 ? -9.653 -5.038 -19.940 1.00 68.06 83 ASN A C 1
ATOM 708 O O . ASN A 1 83 ? -9.756 -6.044 -20.639 1.00 68.06 83 ASN A O 1
ATOM 712 N N . LYS A 1 84 ? -10.005 -5.027 -18.647 1.00 58.06 84 LYS A N 1
ATOM 713 C CA . LYS A 1 84 ? -10.521 -6.197 -17.903 1.00 58.06 84 LYS A CA 1
ATOM 714 C C . LYS A 1 84 ? -11.645 -6.957 -18.628 1.00 58.06 84 LYS A C 1
ATOM 716 O O . LYS A 1 84 ? -11.897 -8.105 -18.290 1.00 58.06 84 LYS A O 1
ATOM 721 N N . LYS A 1 85 ? -12.326 -6.316 -19.583 1.00 55.28 85 LYS A N 1
ATOM 722 C CA . LYS A 1 85 ? -13.449 -6.864 -20.351 1.00 55.28 85 LYS A CA 1
ATOM 723 C C . LYS A 1 85 ? -13.050 -7.749 -21.546 1.00 55.28 85 LYS A C 1
ATOM 725 O O . LYS A 1 85 ? -13.941 -8.343 -22.132 1.00 55.28 85 LYS A O 1
ATOM 730 N N . LEU A 1 86 ? -11.768 -7.840 -21.913 1.00 51.53 86 LEU A N 1
ATOM 731 C CA . LEU A 1 86 ? -11.312 -8.538 -23.132 1.00 51.53 86 LEU A CA 1
ATOM 732 C C . LEU A 1 86 ? -10.236 -9.606 -22.871 1.00 51.53 86 LEU A C 1
ATOM 734 O O . LEU A 1 86 ? -9.466 -9.935 -23.768 1.00 51.53 86 LEU A O 1
ATOM 738 N N . LEU A 1 87 ? -10.145 -10.153 -21.655 1.00 50.84 87 LEU A N 1
ATOM 739 C CA . LEU A 1 87 ? -9.302 -11.332 -21.44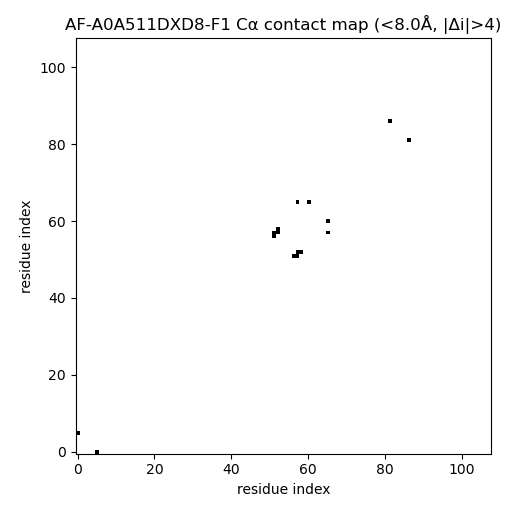6 1.00 50.84 87 LEU A CA 1
ATOM 740 C C . LEU A 1 87 ? -9.982 -12.557 -22.085 1.00 50.84 87 LEU A C 1
ATOM 742 O O . LEU A 1 87 ? -11.140 -12.822 -21.760 1.00 50.84 87 LEU A O 1
ATOM 746 N N . PRO A 1 88 ? -9.294 -13.316 -22.959 1.00 54.47 88 PRO A N 1
ATOM 747 C CA . PRO A 1 88 ? -9.799 -14.594 -23.444 1.00 54.47 88 PRO A CA 1
ATOM 748 C C . PRO A 1 88 ? -10.034 -15.564 -22.269 1.00 54.47 88 PRO A C 1
ATOM 750 O O . PRO A 1 88 ? -9.244 -15.543 -21.316 1.00 54.47 88 PRO A O 1
ATOM 753 N N . PRO A 1 89 ? -11.044 -16.458 -22.342 1.00 56.19 89 PRO A N 1
ATOM 754 C CA . PRO A 1 89 ? -11.431 -17.368 -21.250 1.00 56.19 89 PRO A CA 1
ATOM 755 C C . PRO A 1 89 ? -10.282 -18.219 -20.682 1.00 56.19 89 PRO A C 1
ATOM 757 O O . PRO A 1 89 ? -10.324 -18.651 -19.534 1.00 56.19 89 PRO A O 1
ATOM 760 N N . VAL A 1 90 ? -9.221 -18.413 -21.469 1.00 54.06 90 VAL A N 1
ATOM 761 C CA . VAL A 1 90 ? -8.032 -19.212 -21.138 1.00 54.06 90 VAL A CA 1
ATOM 762 C C . VAL A 1 90 ? -7.283 -18.694 -19.896 1.00 54.06 90 VAL A C 1
ATOM 764 O O . VAL A 1 90 ? -6.628 -19.473 -19.212 1.00 54.06 90 VAL A O 1
ATOM 767 N N . TYR A 1 91 ? -7.405 -17.408 -19.542 1.00 52.59 91 TYR A N 1
ATOM 768 C CA . TYR A 1 91 ? -6.752 -16.845 -18.346 1.00 52.59 91 TYR A CA 1
ATOM 769 C C . TYR A 1 91 ? -7.624 -16.840 -17.081 1.00 52.59 91 TYR A C 1
ATOM 771 O O . TYR A 1 91 ? -7.134 -16.492 -16.003 1.00 52.59 91 TYR A O 1
ATOM 779 N N . GLN A 1 92 ? -8.906 -17.204 -17.181 1.00 46.62 92 GLN A N 1
ATOM 780 C CA . GLN A 1 92 ? -9.810 -17.266 -16.027 1.00 46.62 92 GLN A CA 1
ATOM 781 C C . GLN A 1 92 ? -9.679 -18.574 -15.241 1.00 46.62 92 GLN A C 1
ATOM 783 O O . GLN A 1 92 ? -9.863 -18.554 -14.026 1.00 46.62 92 GLN A O 1
ATOM 788 N N . SER A 1 93 ? -9.278 -19.669 -15.890 1.00 44.94 93 SER A N 1
ATOM 789 C CA . SER A 1 93 ? -9.038 -20.965 -15.240 1.00 44.94 93 SER A CA 1
ATOM 790 C C . SER A 1 93 ? -7.779 -20.970 -14.366 1.00 44.94 93 SER A C 1
ATOM 792 O O . SER A 1 93 ? -7.811 -21.478 -13.254 1.00 44.94 93 SER A O 1
ATOM 794 N N . LEU A 1 94 ? -6.700 -20.301 -14.786 1.00 45.50 94 LEU A N 1
ATOM 795 C CA . LEU A 1 94 ? -5.433 -20.288 -14.033 1.00 45.50 94 LEU A CA 1
ATOM 796 C C . LEU A 1 94 ? -5.487 -19.485 -12.720 1.00 45.50 94 LEU A C 1
ATOM 798 O O . LEU A 1 94 ? -4.638 -19.663 -11.853 1.00 45.50 94 LEU A O 1
ATOM 802 N N . LYS A 1 95 ? -6.479 -18.598 -12.545 1.00 47.50 95 LYS A N 1
ATOM 803 C CA . LYS A 1 95 ? -6.665 -17.852 -11.287 1.00 47.50 95 LYS A CA 1
ATOM 804 C C . LYS A 1 95 ? -7.505 -18.586 -10.243 1.00 47.50 95 LYS A C 1
ATOM 806 O O . LYS A 1 95 ? -7.501 -18.155 -9.092 1.00 47.50 95 LYS A O 1
ATOM 811 N N . ALA A 1 96 ? -8.219 -19.644 -10.625 1.00 42.88 96 ALA A N 1
ATOM 812 C CA . ALA A 1 96 ? -8.983 -20.459 -9.682 1.00 42.88 96 ALA A CA 1
ATOM 813 C C . ALA A 1 96 ? -8.077 -21.449 -8.926 1.00 42.88 96 ALA A C 1
ATOM 815 O O . ALA A 1 96 ? -8.290 -21.694 -7.738 1.00 42.88 96 ALA A O 1
ATOM 816 N N . ASP A 1 97 ? -7.009 -21.927 -9.569 1.00 39.25 97 ASP A N 1
ATOM 817 C CA . ASP A 1 97 ? -6.167 -22.990 -9.008 1.00 39.25 97 ASP A CA 1
ATOM 818 C C . ASP A 1 97 ? -5.092 -22.477 -8.028 1.00 39.25 97 ASP A C 1
ATOM 820 O O . ASP A 1 97 ? -4.694 -23.197 -7.116 1.00 39.25 97 ASP A O 1
ATOM 824 N N . GLU A 1 98 ? -4.672 -21.207 -8.113 1.00 40.59 98 GLU A N 1
ATOM 825 C CA . GLU A 1 98 ? -3.697 -20.632 -7.164 1.00 40.59 98 GLU A CA 1
ATOM 826 C C . GLU A 1 98 ? -4.312 -20.181 -5.822 1.00 40.59 98 GLU A C 1
ATOM 828 O O . GLU A 1 98 ? -3.580 -19.922 -4.866 1.00 40.59 98 GLU A O 1
ATOM 833 N N . ILE A 1 99 ? -5.644 -20.090 -5.714 1.00 41.94 99 ILE A N 1
ATOM 834 C CA . ILE A 1 99 ? -6.326 -19.664 -4.473 1.00 41.94 99 ILE A CA 1
ATOM 835 C C . ILE A 1 99 ? -6.624 -20.862 -3.545 1.00 41.94 99 ILE A C 1
ATOM 837 O O . ILE A 1 99 ? -6.901 -20.671 -2.362 1.00 41.94 99 ILE A O 1
ATOM 841 N N . THR A 1 100 ? -6.457 -22.104 -4.015 1.00 41.03 100 THR A N 1
ATOM 842 C CA . THR A 1 100 ? -6.861 -23.319 -3.277 1.00 41.03 100 THR A CA 1
ATOM 843 C C . THR A 1 100 ? -5.683 -24.136 -2.727 1.00 41.03 100 THR A C 1
ATOM 845 O O . THR A 1 100 ? -5.759 -25.358 -2.660 1.00 41.03 100 THR A O 1
ATOM 848 N N . ILE A 1 101 ? -4.572 -23.500 -2.328 1.00 43.03 101 ILE A N 1
ATOM 849 C CA . ILE A 1 101 ? -3.431 -24.224 -1.713 1.00 43.03 101 ILE A CA 1
ATOM 850 C C . ILE A 1 101 ? -3.133 -23.801 -0.259 1.00 43.03 101 ILE A C 1
ATOM 852 O O . ILE A 1 101 ? -2.380 -24.490 0.419 1.00 43.03 101 ILE A O 1
ATOM 856 N N . ASP A 1 102 ? -3.771 -22.766 0.305 1.00 44.31 102 ASP A N 1
ATOM 857 C CA . ASP A 1 102 ? -3.400 -22.276 1.654 1.00 44.31 102 ASP A CA 1
ATOM 858 C C . ASP A 1 102 ? -4.580 -22.085 2.630 1.00 44.31 102 ASP A C 1
ATOM 860 O O . ASP A 1 102 ? -4.713 -21.059 3.297 1.00 44.31 102 ASP A O 1
ATOM 864 N N . GLN A 1 103 ? -5.471 -23.081 2.705 1.00 42.69 103 GLN A N 1
ATOM 865 C CA . GLN A 1 103 ? -6.517 -23.175 3.745 1.00 42.69 103 GLN A CA 1
ATOM 866 C C . GLN A 1 103 ? -6.607 -24.568 4.414 1.00 42.69 103 GLN A C 1
ATOM 868 O O . GLN A 1 103 ? -7.471 -24.776 5.257 1.00 42.69 103 GLN A O 1
ATOM 873 N N . SER A 1 104 ? -5.726 -25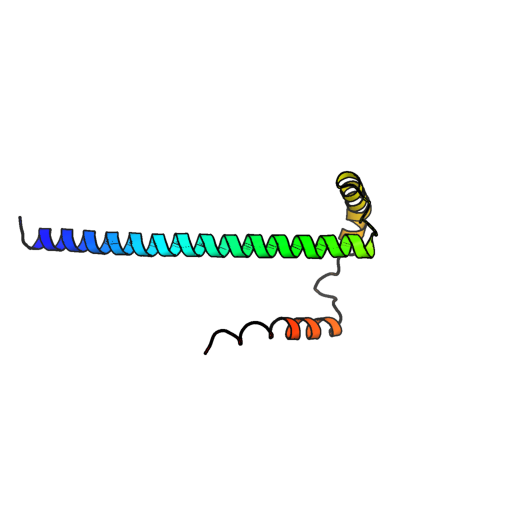.530 4.103 1.00 41.69 104 SER A N 1
ATOM 874 C CA . SER A 1 104 ? -5.805 -26.911 4.633 1.00 41.69 104 SER A CA 1
ATOM 875 C C . SER A 1 104 ? -4.645 -27.339 5.547 1.00 41.69 104 SER A C 1
ATOM 877 O O . SER A 1 104 ? -4.446 -28.529 5.776 1.00 41.69 104 SER A O 1
ATOM 879 N N . LYS A 1 105 ? -3.897 -26.394 6.134 1.00 49.56 105 LYS A N 1
ATOM 880 C CA . LYS A 1 105 ? -2.923 -26.682 7.208 1.00 49.56 105 LYS A CA 1
ATOM 881 C C . LYS A 1 105 ? -3.110 -25.771 8.426 1.00 49.56 105 LYS A C 1
ATOM 883 O O . LYS A 1 105 ? -2.214 -25.027 8.806 1.00 49.56 105 LYS A O 1
ATOM 888 N N . SER A 1 106 ? -4.284 -25.831 9.051 1.00 46.94 106 SER A N 1
ATOM 889 C CA . SER A 1 106 ? -4.491 -25.328 10.422 1.00 46.94 106 SER A CA 1
ATOM 890 C C . SER A 1 106 ? -5.590 -26.106 11.150 1.00 46.94 106 SER A C 1
ATOM 892 O O . SER A 1 106 ? -6.539 -25.532 11.681 1.00 46.94 106 SER A O 1
ATOM 894 N N . GLY A 1 107 ? -5.477 -27.430 11.144 1.00 46.56 107 GLY A N 1
ATOM 895 C CA . GLY A 1 107 ? -6.377 -28.302 11.882 1.00 46.56 107 GLY A CA 1
ATOM 896 C C . GLY A 1 107 ? -5.810 -29.705 11.956 1.00 46.56 107 GLY A C 1
ATOM 897 O O . GLY A 1 107 ? -6.187 -30.521 11.131 1.00 46.56 107 GLY A O 1
ATOM 898 N N . PHE A 1 108 ? -4.838 -29.897 12.848 1.00 40.28 108 PHE A N 1
ATOM 899 C CA . PHE A 1 108 ? -4.614 -31.032 13.755 1.00 40.28 108 PHE A CA 1
ATOM 900 C C . PHE A 1 108 ? -3.373 -30.709 14.593 1.00 40.28 108 PHE A C 1
ATOM 902 O O . PHE A 1 108 ? -2.368 -30.258 13.996 1.00 40.28 108 PHE A O 1
#

Radius of gyration: 26.56 Å; Cα contacts (8 Å, |Δi|>4): 8; chains: 1; bounding box: 51×39×75 Å